Protein AF-A0A5S3YZV8-F1 (afdb_monomer)

Solvent-accessible surface area (backbone atoms only — not comparable to full-atom values): 9760 Å² total; per-residue (Å²): 116,70,66,60,54,52,55,51,50,53,51,52,53,54,52,51,51,51,50,52,49,54,39,53,75,68,69,49,55,68,72,57,50,28,67,77,67,72,45,52,72,69,59,46,52,57,48,51,55,51,49,50,55,49,52,53,52,50,47,56,60,49,49,76,71,40,77,89,65,68,62,87,83,7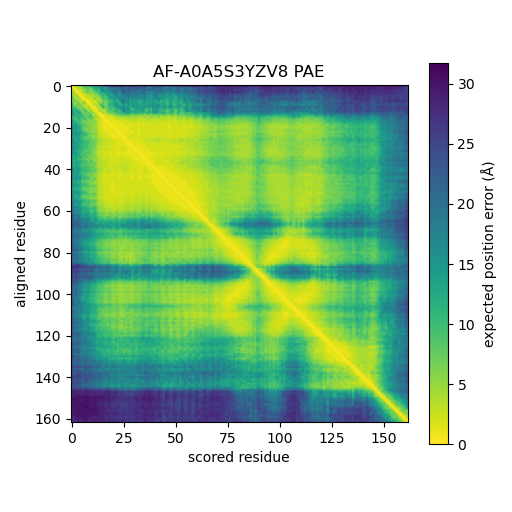4,53,77,43,75,51,75,48,80,42,79,38,81,46,72,51,101,88,46,81,42,82,41,77,44,42,38,41,37,34,24,33,63,89,82,65,47,73,77,44,76,46,54,83,70,60,80,86,51,51,33,69,57,52,56,51,50,35,58,76,73,43,35,86,83,45,59,66,90,74,23,91,62,63,45,63,81,55,50,61,60,70,25,75,77,86,81,78,130

Organism: NCBI:txid161398

Secondary structure (DSSP, 8-state):
-HHHHHHHHHHHHHHHHHHHHHHHHTT--HHHHHHHHT--HHHHHHHHHHHHHHHHHHHHHHHHHHTT---SSPPEEEEEEEEEEEEEETTEEEEEEEEEEEEEETTT--EEEEEES--TTS-HHHHHHHHHHHTGGGS-GGG-TTTTTTTTTTSSSSSS--

Mean predicted aligned error: 11.29 Å

Sequence (162 aa):
MQKTKRYFQQRLYGAQDKTVFSLLVNNTALNKIMVHTGLTPNALYKKIDFIHRQCVRFIAKSEENMSNKLPSPIAIAMDKQDYVVNWTDSHSKKNVQLTGVTSVEAASGYVLASSVNYDPTISKGEVIARAGEVGDLNTDGCLRTFAYVRLLTYVCTILYIQ

Structure (mmCIF, N/CA/C/O backbone):
data_AF-A0A5S3YZV8-F1
#
_entry.id   AF-A0A5S3YZV8-F1
#
loop_
_atom_site.group_PDB
_atom_site.id
_atom_site.type_symbol
_atom_site.label_atom_id
_atom_site.label_alt_id
_atom_site.label_comp_id
_atom_site.label_asym_id
_atom_site.label_entity_id
_atom_site.label_seq_id
_atom_site.pdbx_PDB_ins_code
_atom_site.Cartn_x
_atom_site.Cartn_y
_atom_site.Cartn_z
_atom_site.occupancy
_atom_site.B_iso_or_equiv
_atom_site.auth_seq_id
_atom_site.auth_comp_id
_atom_site.auth_asym_id
_atom_site.auth_atom_id
_atom_site.pdbx_PDB_model_num
ATOM 1 N N . MET A 1 1 ? -7.140 -11.210 39.391 1.00 52.22 1 MET A N 1
ATOM 2 C CA . MET A 1 1 ? -6.827 -9.823 38.956 1.00 52.22 1 MET A CA 1
ATOM 3 C C . MET A 1 1 ? -6.029 -9.719 37.646 1.00 52.22 1 MET A C 1
ATOM 5 O O . MET A 1 1 ? -6.320 -8.839 36.845 1.00 52.22 1 MET A O 1
ATOM 9 N N . GLN A 1 2 ? -5.047 -10.592 37.383 1.00 57.66 2 GLN A N 1
ATOM 10 C CA . GLN A 1 2 ? -4.143 -10.467 36.222 1.00 57.66 2 GLN A CA 1
ATOM 11 C C . GLN A 1 2 ? -4.793 -10.792 34.858 1.00 57.66 2 GLN A C 1
ATOM 13 O O . GLN A 1 2 ? -4.500 -10.128 33.865 1.00 57.66 2 GLN A O 1
ATOM 18 N N . LYS A 1 3 ? -5.743 -11.743 34.814 1.00 51.75 3 LYS A N 1
ATOM 19 C CA . LYS A 1 3 ? -6.540 -12.047 33.606 1.00 51.75 3 LYS A CA 1
ATOM 20 C C . LYS A 1 3 ? -7.388 -10.846 33.157 1.00 51.75 3 LYS A C 1
ATOM 22 O O . LYS A 1 3 ? -7.362 -10.493 31.985 1.00 51.75 3 LYS A O 1
ATOM 27 N N . THR A 1 4 ? -8.059 -10.159 34.083 1.00 53.66 4 THR A N 1
ATOM 28 C CA . THR A 1 4 ? -8.920 -8.994 33.797 1.00 53.66 4 THR A CA 1
ATOM 29 C C . THR A 1 4 ? -8.145 -7.819 33.192 1.00 53.66 4 THR A C 1
ATOM 31 O O . THR A 1 4 ? -8.614 -7.212 32.232 1.00 53.66 4 THR A O 1
ATOM 34 N N . LYS A 1 5 ? -6.921 -7.546 33.676 1.00 54.72 5 LYS A N 1
ATOM 35 C CA . LYS A 1 5 ? -6.030 -6.530 33.081 1.00 54.72 5 LYS A CA 1
ATOM 36 C C . LYS A 1 5 ? -5.639 -6.871 31.638 1.00 54.72 5 LYS A C 1
ATOM 38 O O . LYS A 1 5 ? -5.673 -5.985 30.791 1.00 54.72 5 LYS A O 1
ATOM 43 N N . ARG A 1 6 ? -5.329 -8.142 31.337 1.00 49.62 6 ARG A N 1
ATOM 44 C CA . ARG A 1 6 ? -5.009 -8.590 29.966 1.00 49.62 6 ARG A CA 1
ATOM 45 C C . ARG A 1 6 ? -6.182 -8.403 29.002 1.00 49.62 6 ARG A C 1
ATOM 47 O O . ARG A 1 6 ? -5.973 -7.865 27.921 1.00 49.62 6 ARG A O 1
ATOM 54 N N . TYR A 1 7 ? -7.398 -8.781 29.396 1.00 55.56 7 TYR A N 1
ATOM 55 C CA . TYR A 1 7 ? -8.592 -8.595 28.557 1.00 55.56 7 TYR A CA 1
ATOM 56 C C . TYR A 1 7 ? -8.910 -7.119 28.305 1.00 55.56 7 TYR A C 1
ATOM 58 O O . TYR A 1 7 ? -9.257 -6.738 27.188 1.00 55.56 7 TYR A O 1
ATOM 66 N N . PHE A 1 8 ? -8.767 -6.276 29.330 1.00 50.53 8 PHE A N 1
ATOM 67 C CA . PHE A 1 8 ? -8.973 -4.837 29.196 1.00 50.53 8 PHE A CA 1
ATOM 68 C C . PHE A 1 8 ? -7.941 -4.204 28.254 1.00 50.53 8 PHE A C 1
ATOM 70 O O . PHE A 1 8 ? -8.313 -3.474 27.339 1.00 50.53 8 PHE A O 1
ATOM 77 N N . GLN A 1 9 ? -6.659 -4.554 28.407 1.00 48.16 9 GLN A N 1
ATOM 78 C CA . GLN A 1 9 ? -5.611 -4.102 27.493 1.00 48.16 9 GLN A CA 1
ATOM 79 C C . GLN A 1 9 ? -5.871 -4.584 26.061 1.00 48.16 9 GLN A C 1
ATOM 81 O O . GLN A 1 9 ? -5.875 -3.762 25.152 1.00 48.16 9 GLN A O 1
ATOM 86 N N . GLN A 1 10 ? -6.187 -5.865 25.846 1.00 61.25 10 GLN A N 1
ATOM 87 C CA . GLN A 1 10 ? -6.530 -6.391 24.516 1.00 61.25 10 GLN A CA 1
ATOM 88 C C . GLN A 1 10 ? -7.705 -5.643 23.863 1.00 61.25 10 GLN A C 1
ATOM 90 O O . GLN A 1 10 ? -7.642 -5.331 22.675 1.00 61.25 10 GLN A O 1
ATOM 95 N N . ARG A 1 11 ? -8.748 -5.290 24.630 1.00 58.09 11 ARG A N 1
ATOM 96 C CA . ARG A 1 11 ? -9.878 -4.485 24.129 1.00 58.09 11 ARG A CA 1
ATOM 97 C C . ARG A 1 11 ? -9.468 -3.065 23.736 1.00 58.09 11 ARG A C 1
ATOM 99 O O . ARG A 1 11 ? -9.940 -2.579 22.712 1.00 58.09 11 ARG A O 1
ATOM 106 N N . LEU A 1 12 ? -8.604 -2.412 24.515 1.00 59.59 12 LEU A N 1
ATOM 107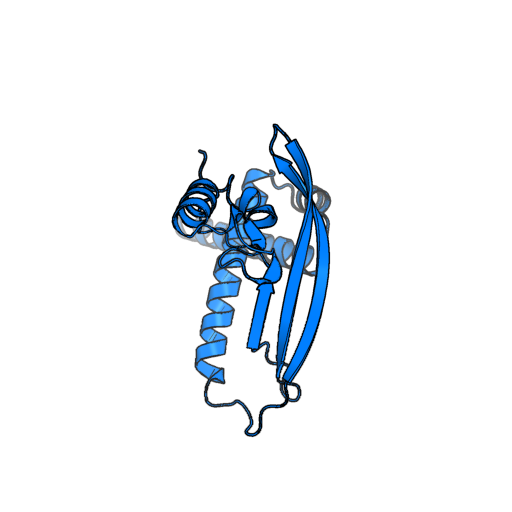 C CA . LEU A 1 12 ? -8.109 -1.066 24.206 1.00 59.59 12 LEU A CA 1
ATOM 108 C C . LEU A 1 12 ? -7.202 -1.048 22.970 1.00 59.59 12 LEU A C 1
ATOM 110 O O . LEU A 1 12 ? -7.374 -0.183 22.112 1.00 59.59 12 LEU A O 1
ATOM 114 N N . TYR A 1 13 ? -6.294 -2.023 22.841 1.00 61.88 13 TYR A N 1
ATOM 115 C CA . TYR A 1 13 ? -5.462 -2.169 21.642 1.00 61.88 13 TYR A CA 1
ATOM 116 C C . TYR A 1 13 ? -6.336 -2.373 20.401 1.00 61.88 13 TYR A C 1
ATOM 118 O O . TYR A 1 13 ? -6.184 -1.630 19.435 1.00 61.88 13 TYR A O 1
ATOM 126 N N . GLY A 1 14 ? -7.342 -3.253 20.479 1.00 73.62 14 GLY A N 1
ATOM 127 C CA . GLY A 1 14 ? -8.282 -3.476 19.379 1.00 73.62 14 GLY A CA 1
ATOM 128 C C . GLY A 1 14 ? -9.133 -2.251 19.019 1.00 73.62 14 GLY A C 1
ATOM 129 O O . GLY A 1 14 ? -9.414 -2.032 17.843 1.00 73.62 14 GLY A O 1
ATOM 130 N N . ALA A 1 15 ? -9.535 -1.427 19.993 1.00 78.88 15 ALA A N 1
ATOM 131 C CA . ALA A 1 15 ? -10.269 -0.188 19.723 1.00 78.88 15 ALA A CA 1
ATOM 132 C C . ALA A 1 15 ? -9.387 0.853 19.015 1.00 78.88 15 ALA A C 1
ATOM 134 O O . ALA A 1 15 ? -9.804 1.441 18.021 1.00 78.88 15 ALA A O 1
ATOM 135 N N . GLN A 1 16 ? -8.148 1.035 19.477 1.00 83.81 16 GLN A N 1
ATOM 136 C CA . GLN A 1 16 ? -7.212 1.973 18.861 1.00 83.81 16 GLN A CA 1
ATOM 137 C C . GLN A 1 16 ? -6.782 1.520 17.457 1.00 83.81 16 GLN A C 1
ATOM 139 O O . GLN A 1 16 ? -6.640 2.359 16.571 1.00 83.81 16 GLN A O 1
ATOM 144 N N . ASP A 1 17 ? -6.600 0.214 17.234 1.00 87.12 17 ASP A N 1
ATOM 145 C CA . ASP A 1 17 ? -6.275 -0.344 15.913 1.00 87.12 17 ASP A CA 1
ATOM 146 C C . ASP A 1 17 ? -7.391 -0.067 14.899 1.00 87.12 17 ASP A C 1
ATOM 148 O O . ASP A 1 17 ? -7.112 0.350 13.777 1.00 87.12 17 ASP A O 1
ATOM 152 N N . LYS A 1 18 ? -8.659 -0.210 15.311 1.00 90.00 18 LYS A N 1
ATOM 153 C CA . LYS A 1 18 ? -9.822 0.141 14.478 1.00 90.00 18 LYS A CA 1
ATOM 154 C C . LYS A 1 18 ? -9.850 1.626 14.126 1.00 90.00 18 LYS A C 1
ATOM 156 O O . LYS A 1 18 ? -10.114 1.965 12.976 1.00 90.00 18 LYS A O 1
ATOM 161 N N . THR A 1 19 ? -9.555 2.503 15.087 1.00 92.69 19 THR A N 1
ATOM 162 C CA . THR A 1 19 ? -9.480 3.949 14.837 1.00 92.69 19 THR A CA 1
ATOM 163 C C . THR A 1 19 ? -8.373 4.280 13.843 1.00 92.69 19 THR A C 1
ATOM 165 O O . THR A 1 19 ? -8.620 4.997 12.878 1.00 92.69 19 THR A O 1
ATOM 168 N N . VAL A 1 20 ? -7.168 3.731 14.034 1.00 93.25 20 VAL A N 1
ATOM 169 C CA . VAL A 1 20 ? -6.048 3.931 13.100 1.00 93.25 20 VAL A CA 1
ATOM 170 C C . VAL A 1 20 ? -6.421 3.430 11.706 1.00 93.25 20 VAL A C 1
ATOM 172 O O . VAL A 1 20 ? -6.242 4.163 10.740 1.00 93.25 20 VAL A O 1
ATOM 175 N N . PHE A 1 21 ? -7.002 2.233 11.598 1.00 93.75 21 PHE A N 1
ATOM 176 C CA . PHE A 1 21 ? -7.452 1.680 10.321 1.00 93.75 21 PHE A CA 1
ATOM 177 C C . PHE A 1 21 ? -8.481 2.580 9.627 1.00 93.75 21 PHE A C 1
ATOM 179 O O . PHE A 1 21 ? -8.308 2.920 8.461 1.00 93.75 21 PHE A O 1
ATOM 186 N N . SER A 1 22 ? -9.512 3.031 10.346 1.00 94.69 22 SER A N 1
ATOM 187 C CA . SER A 1 22 ? -10.528 3.928 9.786 1.00 94.69 22 SER A CA 1
ATOM 188 C C . SER A 1 22 ? -9.930 5.248 9.293 1.00 94.69 22 SER A C 1
ATOM 190 O O . SER A 1 22 ? -10.290 5.716 8.215 1.00 94.69 22 SER A O 1
ATOM 192 N N . LEU A 1 23 ? -8.990 5.835 10.038 1.00 95.31 23 LEU A N 1
ATOM 193 C CA . LEU A 1 23 ? -8.320 7.071 9.630 1.00 95.31 23 LEU A CA 1
ATOM 194 C C . LEU A 1 23 ? -7.447 6.875 8.381 1.00 95.31 23 LEU A C 1
ATOM 196 O O . LEU A 1 23 ? -7.424 7.755 7.519 1.00 95.31 23 LEU A O 1
ATOM 200 N N . LEU A 1 24 ? -6.768 5.728 8.266 1.00 94.00 24 LEU A N 1
ATOM 201 C CA . LEU A 1 24 ? -5.979 5.370 7.082 1.00 94.00 24 LEU A CA 1
ATOM 202 C C . LEU A 1 24 ? -6.867 5.222 5.842 1.00 94.00 24 LEU A C 1
ATOM 204 O O . LEU A 1 24 ? -6.563 5.812 4.810 1.00 94.00 24 LEU A O 1
ATOM 208 N N . VAL A 1 25 ? -7.984 4.496 5.954 1.00 92.31 25 VAL A N 1
ATOM 209 C CA . VAL A 1 25 ? -8.944 4.307 4.849 1.00 92.31 25 VAL A CA 1
ATOM 210 C C . VAL A 1 25 ? -9.549 5.641 4.399 1.00 92.31 25 VAL A C 1
ATOM 212 O O . VAL A 1 25 ? -9.749 5.859 3.209 1.00 92.31 25 VAL A O 1
ATOM 215 N N . ASN A 1 26 ? -9.750 6.577 5.329 1.00 94.56 26 ASN A N 1
ATOM 216 C CA . ASN A 1 26 ? -10.218 7.935 5.039 1.00 94.56 26 ASN A CA 1
ATOM 217 C C . ASN A 1 26 ? -9.121 8.877 4.503 1.00 94.56 26 ASN A C 1
ATOM 219 O O . ASN A 1 26 ? -9.306 10.094 4.511 1.00 94.56 26 ASN A O 1
ATOM 223 N N . ASN A 1 27 ? -7.968 8.351 4.076 1.00 91.44 27 ASN A N 1
ATOM 224 C CA . ASN A 1 27 ? -6.850 9.126 3.532 1.00 91.44 27 ASN A CA 1
ATOM 225 C C . ASN A 1 27 ? -6.363 10.249 4.477 1.00 91.44 27 ASN A C 1
ATOM 227 O O . ASN A 1 27 ? -5.989 11.349 4.062 1.00 91.44 27 ASN A O 1
ATOM 231 N N . THR A 1 28 ? -6.395 9.999 5.790 1.00 94.12 28 THR A N 1
ATOM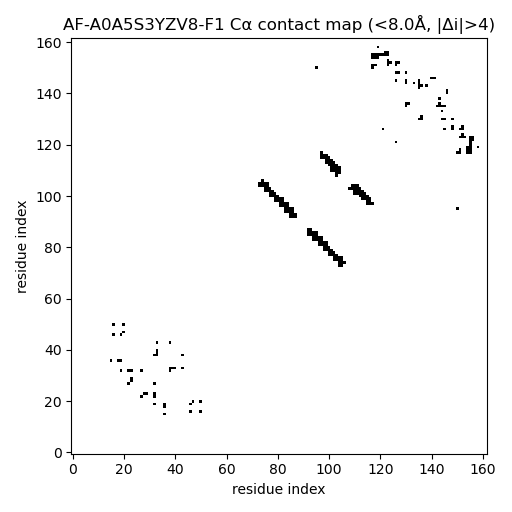 232 C CA . THR A 1 28 ? -5.922 10.973 6.779 1.00 94.12 28 THR A CA 1
ATOM 233 C C . THR A 1 28 ? -4.395 10.993 6.798 1.00 94.12 28 THR A C 1
ATOM 235 O O . THR A 1 28 ? -3.756 9.960 6.985 1.00 94.12 28 THR A O 1
ATOM 238 N N . ALA A 1 29 ? -3.787 12.178 6.675 1.00 93.06 29 ALA A N 1
ATOM 239 C CA . ALA A 1 29 ? -2.333 12.330 6.776 1.00 93.06 29 ALA A CA 1
ATOM 240 C C . ALA A 1 29 ? -1.787 11.738 8.092 1.00 93.06 29 ALA A C 1
ATOM 242 O O . ALA A 1 29 ? -2.339 12.007 9.161 1.00 93.06 29 ALA A O 1
ATOM 243 N N . LEU A 1 30 ? -0.664 11.008 8.042 1.00 93.19 30 LEU A N 1
ATOM 244 C CA . LEU A 1 30 ? -0.090 10.313 9.210 1.00 93.19 30 LEU A CA 1
ATOM 245 C C . LEU A 1 30 ? 0.128 11.240 10.416 1.00 93.19 30 LEU A C 1
ATOM 247 O O . LEU A 1 30 ? -0.162 10.862 11.547 1.00 93.19 30 LEU A O 1
ATOM 251 N N . ASN A 1 31 ? 0.540 12.488 10.175 1.00 93.69 31 ASN A N 1
ATOM 252 C CA . ASN A 1 31 ? 0.678 13.502 11.224 1.00 93.69 31 ASN A CA 1
ATOM 253 C C . ASN A 1 31 ? -0.647 13.783 11.948 1.00 93.69 31 ASN A C 1
ATOM 255 O O . ASN A 1 31 ? -0.672 13.875 13.172 1.00 93.69 31 ASN A O 1
ATOM 259 N N . LYS A 1 32 ? -1.764 13.855 11.214 1.00 95.12 32 LYS A N 1
ATOM 260 C CA . LYS A 1 32 ? -3.098 14.018 11.807 1.00 95.12 32 LYS A CA 1
ATOM 261 C C . LY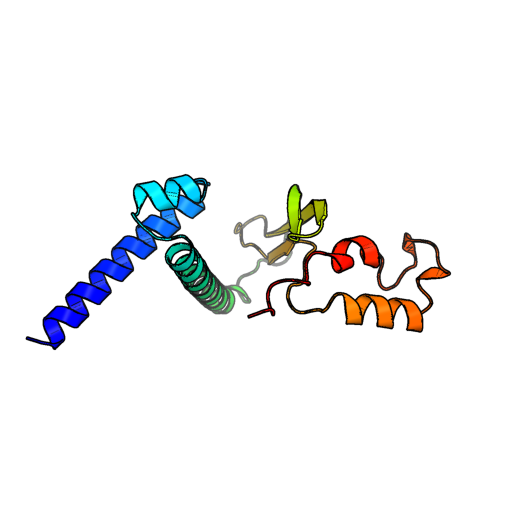S A 1 32 ? -3.531 12.765 12.565 1.00 95.12 32 LYS A C 1
ATOM 263 O O . LYS A 1 32 ? -4.139 12.891 13.623 1.00 95.12 32 LYS A O 1
ATOM 268 N N . ILE A 1 33 ? -3.177 11.573 12.078 1.00 94.00 33 ILE A N 1
ATOM 269 C CA . ILE A 1 33 ? -3.434 10.317 12.799 1.00 94.00 33 ILE A CA 1
ATOM 270 C C . ILE A 1 33 ? -2.690 10.312 14.136 1.00 94.00 33 ILE A C 1
ATOM 272 O O . ILE A 1 33 ? -3.293 9.990 15.158 1.00 94.00 33 ILE A O 1
ATOM 276 N N . MET A 1 34 ? -1.416 10.715 14.161 1.00 94.38 34 MET A N 1
ATOM 277 C CA . MET A 1 34 ? -0.642 10.821 15.404 1.00 94.38 34 MET A CA 1
ATOM 278 C C . MET A 1 34 ? -1.288 11.793 16.393 1.00 94.38 34 MET A C 1
ATOM 280 O O . MET A 1 34 ? -1.462 11.437 17.555 1.00 94.38 34 MET A O 1
ATOM 284 N N . VAL A 1 35 ? -1.728 12.969 15.929 1.00 94.69 35 VAL A N 1
ATOM 285 C CA . VAL A 1 35 ? -2.436 13.949 16.772 1.00 94.69 35 VAL A CA 1
ATOM 286 C C . VAL A 1 35 ? -3.745 13.376 17.321 1.00 94.69 35 VAL A C 1
ATOM 288 O O . VAL A 1 35 ? -4.003 13.478 18.515 1.00 94.69 35 VAL A O 1
ATOM 291 N N . HIS A 1 36 ? -4.553 12.728 16.480 1.00 92.06 36 HIS A N 1
ATOM 292 C CA . HIS A 1 36 ? -5.845 12.168 16.887 1.00 92.06 36 HIS A CA 1
ATOM 293 C C . HIS A 1 36 ? -5.705 10.979 17.852 1.00 92.06 36 HIS A C 1
ATOM 295 O O . HIS A 1 36 ? -6.569 10.738 18.691 1.00 92.06 36 HIS A O 1
ATOM 301 N N . THR A 1 37 ? -4.645 10.185 17.712 1.00 90.38 37 THR A N 1
ATOM 302 C CA . THR A 1 37 ? -4.476 8.926 18.460 1.00 90.38 37 THR A CA 1
ATOM 303 C C . THR A 1 37 ? -3.494 9.023 19.625 1.00 90.38 37 THR A C 1
ATOM 305 O O . THR A 1 37 ? -3.427 8.086 20.422 1.00 90.38 37 THR A O 1
ATOM 308 N N . GLY A 1 38 ? -2.726 10.114 19.720 1.00 92.38 38 GLY A N 1
ATOM 309 C CA . GLY A 1 38 ? -1.649 10.295 20.697 1.00 92.38 38 GLY A CA 1
ATOM 310 C C . GLY A 1 38 ? -0.467 9.337 20.506 1.00 92.38 38 GLY A C 1
ATOM 311 O O . GLY A 1 38 ? 0.316 9.132 21.432 1.00 92.38 38 GLY A O 1
ATOM 312 N N . LEU A 1 39 ? -0.351 8.694 19.339 1.00 91.69 39 LEU A N 1
ATOM 313 C CA . LEU A 1 39 ? 0.697 7.714 19.062 1.00 91.69 39 LEU A CA 1
ATOM 314 C C . LEU A 1 39 ? 2.015 8.389 18.683 1.00 91.69 39 LEU A C 1
ATOM 316 O O . LEU A 1 39 ? 2.045 9.348 17.914 1.00 91.69 39 LEU A O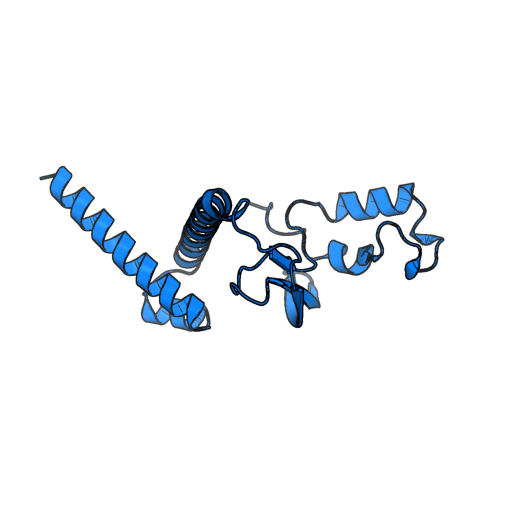 1
ATOM 320 N N . THR A 1 40 ? 3.122 7.815 19.157 1.00 93.19 40 THR A N 1
ATOM 321 C CA . THR A 1 40 ? 4.452 8.154 18.641 1.00 93.19 40 THR A CA 1
ATOM 322 C C . THR A 1 40 ? 4.619 7.615 17.212 1.00 93.19 40 THR A C 1
ATOM 324 O O . THR A 1 40 ? 3.982 6.612 16.868 1.00 93.19 40 THR A O 1
ATOM 327 N N . PRO A 1 41 ? 5.508 8.199 16.383 1.00 91.44 41 PRO A N 1
ATOM 328 C CA . PRO A 1 41 ? 5.730 7.731 15.013 1.00 91.44 41 PRO A CA 1
ATOM 329 C C . PRO A 1 41 ? 6.037 6.228 14.925 1.00 91.44 41 PRO A C 1
ATOM 331 O O . PRO A 1 41 ? 5.409 5.507 14.158 1.00 91.44 41 PRO A O 1
ATOM 334 N N . ASN A 1 42 ? 6.941 5.724 15.774 1.00 92.06 42 ASN A N 1
ATOM 335 C CA . ASN A 1 42 ? 7.310 4.302 15.807 1.00 92.06 42 ASN A CA 1
ATOM 336 C C . ASN A 1 42 ? 6.104 3.406 16.151 1.00 92.06 42 ASN A C 1
ATOM 338 O O . ASN A 1 42 ? 5.879 2.379 15.512 1.00 92.06 42 ASN A O 1
ATOM 342 N N . ALA A 1 43 ? 5.282 3.815 17.124 1.00 90.69 43 ALA A N 1
ATOM 343 C CA . ALA A 1 43 ? 4.084 3.067 17.492 1.00 90.69 43 ALA A CA 1
ATOM 344 C C . ALA A 1 43 ? 3.033 3.057 16.368 1.00 90.69 43 ALA A C 1
ATOM 346 O O . ALA A 1 43 ? 2.383 2.032 16.158 1.00 90.69 43 ALA A O 1
ATOM 347 N N . LEU A 1 44 ? 2.890 4.166 15.633 1.00 92.56 44 LEU A N 1
ATOM 348 C CA . LEU A 1 44 ? 2.007 4.243 14.473 1.00 92.56 44 LEU A CA 1
ATOM 349 C C . LEU A 1 44 ? 2.469 3.298 13.356 1.00 92.56 44 LEU A C 1
ATOM 351 O O . LEU A 1 44 ? 1.662 2.496 12.893 1.00 92.56 44 LEU A O 1
ATOM 355 N N . TYR A 1 45 ? 3.752 3.318 12.979 1.00 91.19 45 TYR A N 1
ATOM 356 C CA . TYR A 1 45 ? 4.282 2.414 11.948 1.00 91.19 45 TYR A CA 1
ATOM 357 C C . TYR A 1 45 ? 4.108 0.937 12.323 1.00 91.19 4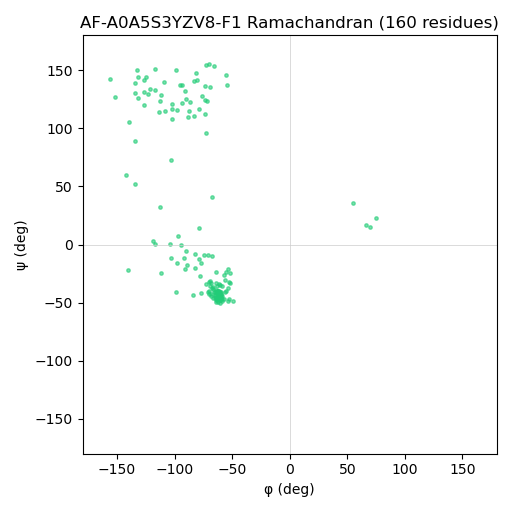5 TYR A C 1
ATOM 359 O O . TYR A 1 45 ? 3.592 0.160 11.526 1.00 91.19 45 TYR A O 1
ATOM 367 N N . LYS A 1 46 ? 4.389 0.557 13.577 1.00 90.25 46 LYS A N 1
ATOM 368 C CA . LYS A 1 46 ? 4.140 -0.816 14.058 1.00 90.25 46 LYS A CA 1
ATOM 369 C C . LYS A 1 46 ? 2.671 -1.235 13.953 1.00 90.25 46 LYS A C 1
ATOM 371 O O . LYS A 1 46 ? 2.383 -2.406 13.695 1.00 90.25 46 LYS A O 1
ATOM 376 N N . LYS A 1 47 ? 1.736 -0.303 14.170 1.00 90.94 47 LYS A N 1
ATOM 377 C CA . LYS A 1 47 ? 0.301 -0.560 13.977 1.00 90.94 47 LYS A CA 1
ATOM 378 C C . LYS A 1 47 ? -0.059 -0.685 12.503 1.00 90.94 47 LYS A C 1
ATOM 380 O O . LYS A 1 47 ? -0.822 -1.586 12.174 1.00 90.94 47 LYS A O 1
ATOM 385 N N . ILE A 1 48 ? 0.503 0.153 11.631 1.00 92.25 48 ILE A N 1
ATOM 386 C CA . ILE A 1 48 ? 0.327 0.033 10.177 1.00 92.25 48 ILE A CA 1
ATOM 387 C C . ILE A 1 48 ? 0.783 -1.355 9.713 1.00 92.25 48 ILE A C 1
ATOM 389 O O . ILE A 1 48 ? 0.013 -2.047 9.054 1.00 92.25 48 ILE A O 1
ATOM 393 N N . ASP A 1 49 ? 1.952 -1.825 10.155 1.00 90.12 49 ASP A N 1
ATOM 394 C CA . ASP A 1 49 ? 2.439 -3.170 9.823 1.00 90.12 49 ASP A CA 1
ATOM 395 C C . ASP A 1 49 ? 1.508 -4.274 10.337 1.00 90.12 49 ASP A C 1
ATOM 397 O O . ASP A 1 49 ? 1.267 -5.278 9.662 1.00 90.12 49 ASP A O 1
ATOM 401 N N . PHE A 1 50 ? 0.984 -4.122 11.557 1.00 89.19 50 PHE A N 1
ATOM 402 C CA . PHE A 1 50 ? 0.029 -5.073 12.120 1.00 89.19 50 PHE A CA 1
ATOM 403 C C . PHE A 1 50 ? -1.267 -5.133 11.308 1.00 89.19 50 PHE A C 1
ATOM 405 O O . PHE A 1 50 ? -1.716 -6.234 10.981 1.00 89.19 50 PHE A O 1
ATOM 412 N N . ILE A 1 51 ? -1.827 -3.972 10.965 1.00 90.88 51 ILE A N 1
ATOM 413 C CA . ILE A 1 51 ? -3.026 -3.822 10.136 1.00 90.88 51 ILE A CA 1
ATOM 414 C C . ILE A 1 51 ? -2.787 -4.434 8.758 1.00 90.88 51 ILE A C 1
ATOM 416 O O . ILE A 1 51 ? -3.587 -5.256 8.326 1.00 90.88 51 ILE A O 1
ATOM 420 N N . HIS A 1 52 ? -1.659 -4.124 8.115 1.00 88.75 52 HIS A N 1
ATOM 421 C CA . HIS A 1 52 ? -1.274 -4.699 6.829 1.00 88.75 52 HIS A CA 1
ATOM 422 C C . HIS A 1 52 ? -1.284 -6.233 6.878 1.00 88.75 52 HIS A C 1
ATOM 424 O O . HIS A 1 52 ? -1.947 -6.877 6.066 1.00 88.75 52 HIS A O 1
ATOM 430 N N . ARG A 1 53 ? -0.661 -6.840 7.901 1.00 89.00 53 ARG A N 1
ATOM 431 C CA . ARG A 1 53 ? -0.710 -8.300 8.095 1.00 89.00 53 ARG A CA 1
ATOM 432 C C . ARG A 1 53 ? -2.133 -8.831 8.289 1.00 89.00 53 ARG A C 1
ATOM 434 O O . ARG A 1 53 ? -2.413 -9.947 7.857 1.00 89.00 53 ARG A O 1
ATOM 441 N N . GLN A 1 54 ? -3.023 -8.081 8.944 1.00 90.00 54 GLN A N 1
ATOM 442 C CA . GLN A 1 54 ? -4.427 -8.489 9.076 1.00 90.00 54 GLN A CA 1
ATOM 443 C C . GLN A 1 54 ? -5.171 -8.402 7.739 1.00 90.00 54 GLN A C 1
ATOM 445 O O . GLN A 1 54 ? -5.923 -9.319 7.423 1.00 90.00 54 GLN A O 1
ATOM 450 N N . CYS A 1 55 ? -4.933 -7.362 6.935 1.00 88.38 55 CYS A N 1
ATOM 451 C CA . CYS A 1 55 ? -5.509 -7.225 5.596 1.00 88.38 55 CYS A CA 1
ATOM 452 C C . CYS A 1 55 ? -5.074 -8.374 4.680 1.00 88.38 55 CYS A C 1
ATOM 454 O O . CYS A 1 55 ? -5.926 -8.997 4.056 1.00 88.38 55 CYS A O 1
ATOM 456 N N . VAL A 1 56 ? -3.783 -8.724 4.671 1.00 87.44 56 VAL A N 1
ATOM 457 C CA . VAL A 1 56 ? -3.269 -9.867 3.894 1.00 87.44 56 VAL A CA 1
ATOM 458 C C . VAL A 1 56 ? -3.952 -11.172 4.312 1.00 87.44 56 VAL A C 1
ATOM 460 O O . VAL A 1 56 ? -4.391 -11.941 3.465 1.00 87.44 56 VAL A O 1
ATOM 463 N N . ARG A 1 57 ? -4.118 -11.413 5.620 1.00 88.12 57 ARG A N 1
ATOM 464 C CA . ARG A 1 57 ? -4.835 -12.599 6.126 1.00 88.12 57 ARG A CA 1
ATOM 465 C C . ARG A 1 57 ? -6.311 -12.612 5.733 1.00 88.12 57 ARG A C 1
ATOM 467 O O . ARG A 1 57 ? -6.849 -13.673 5.433 1.00 88.12 57 ARG A O 1
ATOM 474 N N . PHE A 1 58 ? -6.965 -11.453 5.766 1.00 86.44 58 PHE A N 1
ATOM 475 C CA . PHE A 1 58 ? -8.358 -11.311 5.354 1.00 86.44 58 PHE A CA 1
ATOM 476 C C . PHE A 1 58 ? -8.530 -11.623 3.863 1.00 86.44 58 PHE A C 1
ATOM 478 O O . PHE A 1 58 ? -9.419 -12.395 3.510 1.00 86.44 58 PHE A O 1
ATOM 485 N N . ILE A 1 59 ? -7.647 -11.088 3.014 1.00 84.12 59 ILE A N 1
ATOM 486 C CA . ILE A 1 59 ? -7.644 -11.350 1.570 1.00 84.12 59 ILE A CA 1
ATOM 487 C C . ILE A 1 59 ? -7.395 -12.832 1.297 1.00 84.12 59 ILE A C 1
ATOM 489 O O . ILE A 1 59 ? -8.218 -13.444 0.630 1.00 84.12 59 ILE A O 1
ATOM 493 N N . ALA A 1 60 ? -6.366 -13.437 1.899 1.00 85.06 60 ALA A N 1
ATOM 494 C CA . ALA A 1 60 ? -6.085 -14.865 1.728 1.00 85.06 60 ALA A CA 1
ATOM 495 C C . ALA A 1 60 ? -7.302 -15.738 2.089 1.00 85.06 60 ALA A C 1
ATOM 497 O O . ALA A 1 60 ? -7.641 -16.687 1.384 1.00 85.06 60 ALA A O 1
ATOM 498 N N . LYS A 1 61 ? -8.030 -15.376 3.157 1.00 83.75 61 LYS A N 1
ATOM 499 C CA . LYS A 1 61 ? -9.257 -16.088 3.533 1.00 83.75 61 LYS A CA 1
ATOM 500 C C . LYS A 1 61 ? -10.412 -15.862 2.551 1.00 83.75 61 LYS A C 1
ATOM 502 O O . LYS A 1 61 ? -11.262 -16.737 2.386 1.00 83.75 61 LYS A O 1
ATOM 507 N N . SER A 1 62 ? -10.477 -14.688 1.933 1.00 76.31 62 SER A N 1
ATOM 508 C CA . SER A 1 62 ? -11.451 -14.381 0.885 1.00 76.31 62 SER A CA 1
ATOM 509 C C . SER A 1 62 ? -11.141 -15.148 -0.405 1.00 76.31 62 SER A C 1
ATOM 511 O O . SER A 1 62 ? -12.051 -15.717 -1.003 1.00 76.31 62 SER A O 1
ATOM 513 N N . GLU A 1 63 ? -9.868 -15.219 -0.794 1.00 81.50 63 GLU A N 1
ATOM 514 C CA . GLU A 1 63 ? -9.370 -15.925 -1.981 1.00 81.50 63 GLU A CA 1
ATOM 515 C C . GLU A 1 63 ? -9.700 -17.420 -1.950 1.00 81.50 63 GLU A C 1
ATOM 517 O O . GLU A 1 63 ? -10.202 -17.953 -2.942 1.00 81.50 63 GLU A O 1
ATOM 522 N N . GLU A 1 64 ? -9.533 -18.075 -0.792 1.00 79.75 64 GLU A N 1
ATOM 523 C CA . GLU A 1 64 ? -9.940 -19.476 -0.574 1.00 79.75 64 GLU A CA 1
ATOM 524 C C . GLU A 1 64 ? -11.404 -19.737 -0.966 1.00 79.75 64 GLU A C 1
ATOM 526 O O . GLU A 1 64 ? -11.750 -20.823 -1.427 1.00 79.75 64 GLU A O 1
ATOM 531 N N . ASN A 1 65 ? -12.277 -18.744 -0.785 1.00 75.62 65 ASN A N 1
ATOM 532 C CA . ASN A 1 65 ? -13.704 -18.871 -1.055 1.00 75.62 65 ASN A CA 1
ATOM 533 C C . ASN A 1 65 ? -14.102 -18.445 -2.476 1.00 75.62 65 ASN A C 1
ATOM 535 O O . ASN A 1 65 ? -15.259 -18.675 -2.847 1.00 75.62 65 ASN A O 1
ATOM 539 N N . MET A 1 66 ? -13.205 -17.798 -3.231 1.00 71.81 66 MET A N 1
ATOM 540 C CA . MET A 1 66 ? -13.529 -17.098 -4.482 1.00 71.81 66 MET A CA 1
ATOM 541 C C . MET A 1 66 ? -12.948 -17.761 -5.736 1.00 71.81 66 MET A C 1
ATOM 543 O O . MET A 1 66 ? -13.534 -17.622 -6.807 1.00 71.81 66 MET A O 1
ATOM 547 N N . SER A 1 67 ? -11.858 -18.529 -5.621 1.00 64.75 67 SER A N 1
ATOM 5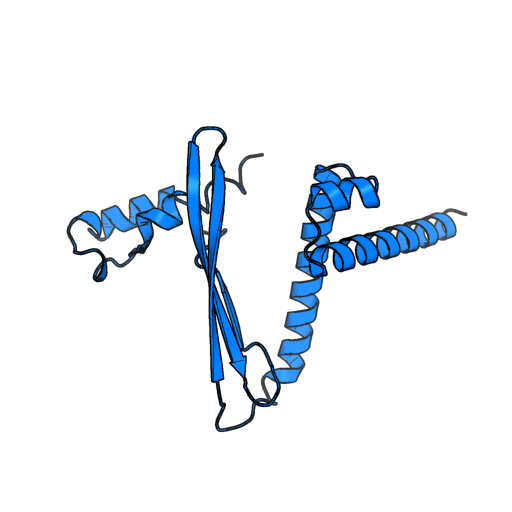48 C CA . SER A 1 67 ? -11.193 -19.184 -6.764 1.00 64.75 67 SER A CA 1
ATOM 549 C C . SER A 1 67 ? -12.133 -20.033 -7.635 1.00 64.75 67 SER A C 1
ATOM 551 O O . SER A 1 67 ? -11.983 -20.066 -8.851 1.00 64.75 67 SER A O 1
ATOM 553 N N . ASN A 1 68 ? -13.162 -20.641 -7.035 1.00 69.69 68 ASN A N 1
ATOM 554 C CA . ASN A 1 68 ? -14.152 -21.473 -7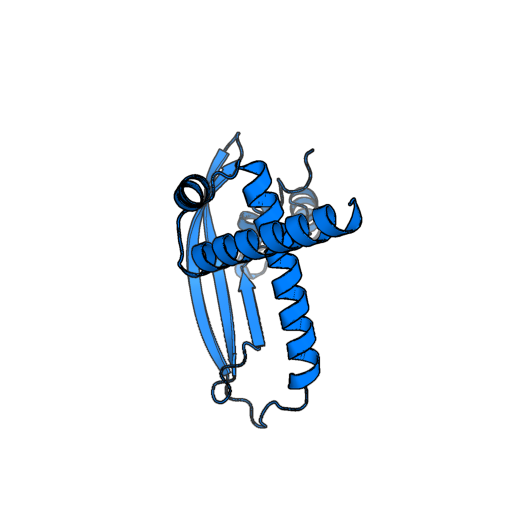.730 1.00 69.69 68 ASN A CA 1
ATOM 555 C C . ASN A 1 68 ? -15.454 -20.735 -8.107 1.00 69.69 68 ASN A C 1
ATOM 557 O O . ASN A 1 68 ? -16.419 -21.378 -8.513 1.00 69.69 68 ASN A O 1
ATOM 561 N N . LYS A 1 69 ? -15.530 -19.410 -7.917 1.00 77.56 69 LYS A N 1
ATOM 562 C CA . LYS A 1 69 ? -16.764 -18.614 -8.087 1.00 77.56 69 LYS A CA 1
ATOM 563 C C . LYS A 1 69 ? -16.673 -17.542 -9.170 1.00 77.56 69 LYS A C 1
ATOM 565 O O . LYS A 1 69 ? -17.623 -16.781 -9.337 1.00 77.56 69 LYS A O 1
ATOM 570 N N . LEU A 1 70 ? -15.550 -17.458 -9.882 1.00 80.38 70 LEU A N 1
ATOM 571 C CA . LEU A 1 70 ? -15.415 -16.509 -10.980 1.00 80.38 70 LEU A CA 1
ATOM 572 C C . LEU A 1 70 ? -16.316 -16.931 -12.154 1.00 80.38 70 LEU A C 1
ATOM 574 O O . LEU A 1 70 ? -16.360 -18.119 -12.492 1.00 80.38 70 LEU A O 1
ATOM 578 N N . PRO A 1 71 ? -17.051 -15.988 -12.767 1.00 80.56 71 PRO A N 1
ATOM 579 C CA . PRO A 1 71 ? -17.887 -16.280 -13.925 1.00 80.56 71 PRO A CA 1
ATOM 580 C C . PRO A 1 71 ? -17.023 -16.688 -15.123 1.00 80.56 71 PRO A C 1
ATOM 582 O O . PRO A 1 71 ? -15.873 -16.282 -15.234 1.00 80.56 71 PRO A O 1
ATOM 585 N N . SER A 1 72 ? -17.574 -17.474 -16.047 1.00 84.12 72 SER A N 1
ATOM 586 C CA . SER A 1 72 ? -16.915 -17.778 -17.320 1.00 84.12 72 SER A CA 1
ATOM 587 C C . SER A 1 72 ? -17.865 -17.440 -18.471 1.00 84.12 72 SER A C 1
ATOM 589 O O . SER A 1 72 ? -18.959 -18.010 -18.512 1.00 84.12 72 SER A O 1
ATOM 591 N N . PRO A 1 73 ? -17.499 -16.520 -19.386 1.00 86.69 73 PRO A N 1
ATOM 592 C CA . PRO A 1 73 ? -16.230 -15.781 -19.455 1.00 86.69 73 PRO A CA 1
ATOM 593 C C . PRO A 1 73 ? -16.084 -14.698 -18.366 1.00 86.69 73 PRO A C 1
ATOM 595 O O . PRO A 1 73 ? -17.073 -14.151 -17.882 1.00 86.69 73 PRO A O 1
ATOM 598 N N . ILE A 1 74 ? -14.837 -14.366 -18.012 1.00 87.44 74 ILE A N 1
ATOM 599 C CA . ILE A 1 74 ? -14.504 -13.285 -17.069 1.00 87.44 74 ILE A CA 1
ATOM 600 C C . ILE A 1 74 ? -14.413 -11.966 -17.844 1.00 87.44 74 ILE A C 1
ATOM 602 O O . ILE A 1 74 ? -13.596 -11.840 -18.757 1.00 87.44 74 ILE A O 1
ATOM 606 N N . ALA A 1 75 ? -15.204 -10.967 -17.455 1.00 92.44 75 ALA A N 1
ATOM 607 C CA . ALA A 1 75 ? -15.025 -9.593 -17.915 1.00 92.44 75 ALA A CA 1
ATOM 608 C C . ALA A 1 75 ? -14.083 -8.855 -16.955 1.00 92.44 75 ALA A C 1
ATOM 610 O O . ALA A 1 75 ? -14.338 -8.818 -15.753 1.00 92.44 75 ALA A O 1
ATOM 611 N N . ILE A 1 76 ? -13.000 -8.268 -17.470 1.00 91.31 76 ILE A N 1
ATOM 612 C CA . ILE A 1 76 ? -11.983 -7.593 -16.652 1.00 91.31 76 ILE A CA 1
ATOM 613 C C . ILE A 1 76 ? -12.018 -6.092 -16.931 1.00 91.31 76 ILE A C 1
ATOM 615 O O . ILE A 1 76 ? -11.839 -5.660 -18.068 1.00 91.31 76 ILE A O 1
ATOM 619 N N . ALA A 1 77 ? -12.211 -5.304 -15.878 1.00 92.94 77 ALA A N 1
ATOM 620 C CA . ALA A 1 77 ? -11.959 -3.872 -15.873 1.00 92.94 77 ALA A CA 1
ATOM 621 C C . ALA A 1 77 ? -10.555 -3.614 -15.314 1.00 92.94 77 ALA A C 1
ATOM 623 O O . ALA A 1 77 ? -10.152 -4.232 -14.328 1.00 92.94 77 ALA A O 1
ATOM 624 N N . MET A 1 78 ? -9.807 -2.703 -15.934 1.00 92.25 78 MET A N 1
ATOM 625 C CA . MET A 1 78 ? -8.477 -2.312 -15.470 1.00 92.25 78 MET A CA 1
ATOM 626 C C . MET A 1 78 ? -8.405 -0.807 -15.264 1.00 92.25 78 MET A C 1
ATOM 628 O O . MET A 1 78 ? -8.970 -0.048 -16.050 1.00 92.25 78 MET A O 1
ATOM 632 N N . ASP A 1 79 ? -7.666 -0.397 -14.241 1.00 92.88 79 ASP A N 1
ATOM 633 C CA . ASP A 1 79 ? -7.319 0.996 -13.992 1.00 92.88 79 ASP A CA 1
ATOM 634 C C . ASP A 1 79 ? -5.823 1.140 -13.688 1.00 92.88 79 ASP A C 1
ATOM 636 O O . ASP A 1 79 ? -5.183 0.226 -13.155 1.00 92.88 79 ASP A O 1
ATOM 640 N N . LYS A 1 80 ? -5.263 2.297 -14.045 1.00 90.75 80 LYS A N 1
ATOM 641 C CA . LYS A 1 80 ? -3.863 2.652 -13.804 1.00 90.75 80 LYS A CA 1
ATOM 642 C C . LYS A 1 80 ? -3.798 4.039 -13.187 1.00 90.75 80 LYS A C 1
ATOM 644 O O . LYS A 1 80 ? -4.230 5.014 -13.795 1.00 90.75 80 LYS A O 1
ATOM 649 N N . GLN A 1 81 ? -3.119 4.140 -12.050 1.00 90.62 81 GLN A N 1
ATOM 650 C CA . GLN A 1 81 ? -2.869 5.403 -11.373 1.00 90.62 81 GLN A CA 1
ATOM 651 C C . GLN A 1 81 ? -1.369 5.657 -11.206 1.00 90.62 81 GLN A C 1
ATOM 653 O O . GLN A 1 81 ? -0.615 4.782 -10.785 1.00 90.62 81 GLN A O 1
ATOM 658 N N . ASP A 1 82 ? -0.938 6.878 -11.522 1.00 90.94 82 ASP A N 1
ATOM 659 C CA . ASP A 1 82 ? 0.434 7.336 -11.319 1.00 90.94 82 ASP A CA 1
ATOM 660 C C . ASP A 1 82 ? 0.528 8.236 -10.080 1.00 90.94 82 ASP A C 1
ATOM 662 O O . ASP A 1 82 ? -0.109 9.286 -9.999 1.00 90.94 82 ASP A O 1
ATOM 666 N N . TYR A 1 83 ? 1.352 7.827 -9.119 1.00 85.75 83 TYR A N 1
ATOM 667 C CA . TYR A 1 83 ? 1.654 8.550 -7.890 1.00 85.75 83 TYR A CA 1
ATOM 668 C C . TYR A 1 83 ? 3.077 9.101 -7.957 1.00 85.75 83 TYR A C 1
ATOM 670 O O . TYR A 1 83 ? 4.049 8.349 -7.952 1.00 85.75 83 TYR A O 1
ATOM 678 N N . VAL A 1 84 ? 3.225 10.423 -7.978 1.00 86.94 84 VAL A N 1
ATOM 679 C CA . VAL A 1 84 ? 4.542 11.059 -7.859 1.00 86.94 84 VAL A CA 1
ATOM 680 C C . VAL A 1 84 ? 4.837 11.273 -6.382 1.00 86.94 84 VAL A C 1
ATOM 682 O O . VAL A 1 84 ? 4.202 12.098 -5.726 1.00 86.94 84 VAL A O 1
ATOM 685 N N . VAL A 1 85 ? 5.794 10.518 -5.849 1.00 82.19 85 VAL A N 1
ATOM 686 C CA . VAL A 1 85 ? 6.203 10.600 -4.446 1.00 82.19 85 VAL A CA 1
ATOM 687 C C . VAL A 1 85 ? 7.583 11.232 -4.325 1.00 82.19 85 VAL A C 1
ATOM 689 O O . VAL A 1 85 ? 8.495 10.951 -5.105 1.00 82.19 85 VAL A O 1
ATOM 692 N N . ASN A 1 86 ? 7.747 12.080 -3.312 1.00 79.69 86 ASN A N 1
ATOM 693 C CA . ASN A 1 86 ? 9.065 12.527 -2.880 1.00 79.69 86 ASN A CA 1
ATOM 694 C C . ASN A 1 86 ? 9.737 11.354 -2.162 1.00 79.69 86 ASN A C 1
ATOM 696 O O . ASN A 1 86 ? 9.479 11.121 -0.981 1.00 79.69 86 ASN A O 1
ATOM 700 N N . TRP A 1 87 ? 10.565 10.596 -2.875 1.00 70.94 87 TRP A N 1
ATOM 701 C CA . TRP A 1 87 ? 11.319 9.499 -2.288 1.00 70.94 87 TRP A CA 1
ATOM 702 C C . TRP A 1 87 ? 12.584 10.066 -1.652 1.00 70.94 87 TRP A C 1
ATOM 704 O O . TRP A 1 87 ? 13.472 10.588 -2.335 1.00 70.94 87 TRP A O 1
ATOM 714 N N . THR A 1 88 ? 12.631 10.031 -0.326 1.00 55.69 88 THR A N 1
ATOM 715 C CA . THR A 1 88 ? 13.741 10.577 0.450 1.00 55.69 88 THR A CA 1
ATOM 716 C C . THR A 1 88 ? 14.644 9.449 0.922 1.00 55.69 88 THR A C 1
ATOM 718 O O . THR A 1 88 ? 14.294 8.721 1.846 1.00 55.69 88 THR A O 1
ATOM 721 N N . ASP A 1 89 ? 15.826 9.353 0.323 1.00 61.25 89 ASP A N 1
ATOM 722 C CA . ASP A 1 89 ? 17.014 8.924 1.058 1.00 61.25 89 ASP A CA 1
ATOM 723 C C . ASP A 1 89 ? 17.546 10.164 1.802 1.00 61.25 89 ASP A C 1
ATOM 725 O O . ASP A 1 89 ? 17.417 11.288 1.301 1.00 61.25 89 ASP A O 1
ATOM 729 N N . SER A 1 90 ? 18.144 9.998 2.983 1.00 56.72 90 SER A N 1
ATOM 730 C CA . SER A 1 90 ? 18.785 11.107 3.707 1.00 56.72 90 SER A CA 1
ATOM 731 C C . SER A 1 90 ? 19.848 11.812 2.851 1.00 56.72 90 SER A C 1
ATOM 733 O O . SER A 1 90 ? 20.093 13.002 3.039 1.00 56.72 90 SER A O 1
ATOM 735 N N . HIS A 1 91 ? 20.399 11.109 1.856 1.00 57.53 91 HIS A N 1
ATOM 736 C CA . HIS A 1 91 ? 21.419 11.605 0.935 1.00 57.53 91 HIS A CA 1
ATOM 737 C C . HIS A 1 91 ? 20.879 12.084 -0.422 1.00 57.53 91 HIS A C 1
ATOM 739 O O . HIS A 1 91 ? 21.592 12.779 -1.145 1.00 57.53 91 HIS A O 1
ATOM 745 N N . SER A 1 92 ? 19.639 11.748 -0.807 1.00 58.81 92 SER A N 1
ATOM 746 C CA . SER A 1 92 ? 19.076 12.215 -2.082 1.00 58.81 92 SER A CA 1
ATOM 747 C C . SER A 1 92 ? 17.554 12.337 -2.049 1.00 58.81 92 SER A C 1
ATOM 749 O O . SER A 1 92 ? 16.841 11.385 -1.731 1.00 58.81 92 SER A O 1
ATOM 751 N N . LYS A 1 93 ? 17.053 13.518 -2.426 1.00 67.81 93 LYS A N 1
ATOM 752 C CA . LYS A 1 93 ? 15.625 13.783 -2.624 1.00 67.81 93 LYS A CA 1
ATOM 753 C C . LYS A 1 93 ? 15.315 13.661 -4.109 1.00 67.81 93 LYS A C 1
ATOM 755 O O . LYS A 1 93 ? 15.841 14.442 -4.902 1.00 67.81 93 LYS A O 1
ATOM 760 N N . LYS A 1 94 ? 14.493 12.685 -4.493 1.00 71.12 94 LYS A N 1
ATOM 761 C CA . LYS A 1 94 ? 14.070 12.498 -5.886 1.00 71.12 94 LYS A CA 1
ATOM 762 C C . LYS A 1 94 ? 12.565 12.312 -5.971 1.00 71.12 94 LYS A C 1
ATOM 764 O O . LYS A 1 94 ? 11.967 11.652 -5.127 1.00 71.12 94 LYS A O 1
ATOM 769 N N . ASN A 1 95 ? 11.980 12.854 -7.032 1.00 77.06 95 ASN A N 1
ATOM 770 C CA . ASN A 1 95 ? 10.608 12.539 -7.401 1.00 77.06 95 ASN A CA 1
ATOM 771 C C . ASN A 1 95 ? 10.610 11.184 -8.101 1.00 77.06 95 ASN A C 1
ATOM 773 O O . ASN A 1 95 ? 11.240 11.024 -9.146 1.00 77.06 95 ASN A O 1
ATOM 777 N N . VAL A 1 96 ? 9.937 10.213 -7.497 1.00 79.69 96 VAL A N 1
ATOM 778 C CA . VAL A 1 96 ? 9.783 8.862 -8.031 1.00 79.69 96 VAL A CA 1
ATOM 779 C C . VAL A 1 96 ? 8.321 8.671 -8.397 1.00 79.69 96 VAL A C 1
ATOM 781 O O . VAL A 1 96 ? 7.436 8.941 -7.588 1.00 79.69 96 VAL A O 1
ATOM 784 N N . GLN A 1 97 ? 8.066 8.223 -9.623 1.00 83.19 97 GLN A N 1
ATOM 785 C CA . GLN A 1 97 ? 6.727 7.844 -10.054 1.00 83.19 97 GLN A CA 1
ATOM 786 C C . GLN A 1 97 ? 6.477 6.377 -9.704 1.00 83.19 97 GLN A C 1
ATOM 788 O O . GLN A 1 97 ? 7.116 5.475 -10.252 1.00 83.19 97 GLN A O 1
ATOM 793 N N . LEU A 1 98 ? 5.530 6.157 -8.801 1.00 83.44 98 LEU A N 1
ATOM 794 C CA . LEU A 1 98 ? 4.956 4.856 -8.513 1.00 83.44 98 LEU A CA 1
ATOM 795 C C . LEU A 1 98 ? 3.696 4.685 -9.357 1.00 83.44 98 LEU A C 1
ATOM 797 O O . LEU A 1 98 ? 2.768 5.478 -9.257 1.00 83.44 98 LEU A O 1
ATOM 801 N N . THR A 1 99 ? 3.654 3.655 -10.185 1.00 85.69 99 THR A N 1
ATOM 802 C CA . THR A 1 99 ? 2.481 3.310 -10.985 1.00 85.69 99 THR A CA 1
ATOM 803 C C . THR A 1 99 ? 1.773 2.143 -10.320 1.00 85.69 99 THR A C 1
ATOM 805 O O . THR A 1 99 ? 2.347 1.060 -10.230 1.00 85.69 99 THR A O 1
ATOM 808 N N . GLY A 1 100 ? 0.541 2.365 -9.870 1.00 86.44 100 GLY A N 1
ATOM 809 C CA . GLY A 1 100 ? -0.381 1.313 -9.458 1.00 86.44 100 GLY A CA 1
ATOM 810 C C . GLY A 1 100 ? -1.235 0.868 -10.640 1.00 86.44 100 GLY A C 1
ATOM 811 O O . GLY A 1 100 ? -1.776 1.709 -11.354 1.00 86.44 100 GLY A O 1
ATOM 812 N N . VAL A 1 101 ? -1.350 -0.440 -10.849 1.00 88.88 101 VAL A N 1
ATOM 813 C CA . VAL A 1 101 ? -2.276 -1.044 -11.812 1.00 88.88 101 VAL A CA 1
ATOM 814 C C . VAL A 1 101 ? -3.173 -2.012 -11.065 1.00 88.88 101 VAL A C 1
ATOM 816 O O . VAL A 1 101 ? -2.682 -2.880 -10.337 1.00 88.88 101 VAL A O 1
ATOM 819 N N . THR A 1 102 ? -4.475 -1.871 -11.280 1.00 90.38 102 THR A N 1
ATOM 820 C CA . THR A 1 102 ? -5.495 -2.692 -10.635 1.00 90.38 102 THR A CA 1
ATOM 821 C C . THR A 1 102 ? -6.394 -3.311 -11.689 1.00 90.38 102 THR A C 1
ATOM 823 O O . THR A 1 102 ? -6.877 -2.629 -12.586 1.00 90.38 102 THR A O 1
ATOM 826 N N . SER A 1 103 ? -6.615 -4.616 -11.579 1.00 90.06 103 SER A N 1
ATOM 827 C CA . SER A 1 103 ? -7.521 -5.396 -12.420 1.00 90.06 103 SER A CA 1
ATOM 828 C C . SER A 1 103 ? -8.636 -5.973 -11.562 1.00 90.06 103 SER A C 1
ATOM 830 O O . SER A 1 103 ? -8.378 -6.546 -10.502 1.00 90.06 103 SER A O 1
ATOM 832 N N . VAL A 1 104 ? -9.872 -5.833 -12.023 1.00 90.62 104 VAL A N 1
ATOM 833 C CA . VAL A 1 104 ? -11.083 -6.197 -11.287 1.00 90.62 104 VAL A CA 1
ATOM 834 C C . VAL A 1 104 ? -12.015 -6.971 -12.211 1.00 90.62 104 VAL A C 1
ATOM 836 O O . VAL A 1 104 ? -12.169 -6.620 -13.378 1.00 90.62 104 VAL A O 1
ATOM 839 N N . GLU A 1 105 ? -12.651 -8.020 -11.700 1.00 89.50 105 GLU A N 1
ATOM 840 C CA . GLU A 1 105 ? -13.740 -8.696 -12.401 1.00 89.50 105 GLU A CA 1
ATOM 841 C C . GLU A 1 105 ? -15.003 -7.823 -12.359 1.00 89.50 105 GLU A C 1
ATOM 843 O O . GLU A 1 105 ? -15.448 -7.394 -11.294 1.00 89.50 105 GLU A O 1
ATOM 848 N N . ALA A 1 106 ? -15.558 -7.522 -13.530 1.00 89.00 106 ALA A N 1
ATOM 849 C CA . ALA A 1 106 ? -16.521 -6.442 -13.706 1.00 89.00 106 ALA A CA 1
ATOM 850 C C . ALA A 1 106 ? -17.888 -6.697 -13.046 1.00 89.00 106 ALA A C 1
ATOM 852 O O . ALA A 1 106 ? -18.534 -5.737 -12.629 1.00 89.00 106 ALA A O 1
ATOM 853 N N . ALA A 1 107 ? -18.345 -7.950 -12.946 1.00 85.81 107 ALA A N 1
ATOM 854 C CA . ALA A 1 107 ? -19.665 -8.272 -12.404 1.00 85.81 107 ALA A CA 1
ATOM 855 C C . ALA A 1 107 ? -19.677 -8.355 -10.868 1.00 85.81 107 ALA A C 1
ATOM 857 O O . ALA A 1 107 ? -20.593 -7.844 -10.227 1.00 85.81 107 ALA A O 1
ATOM 858 N N . SER A 1 108 ? -18.674 -8.995 -10.266 1.00 82.94 108 SER A N 1
ATOM 859 C CA . SER A 1 108 ? -18.553 -9.164 -8.812 1.00 82.94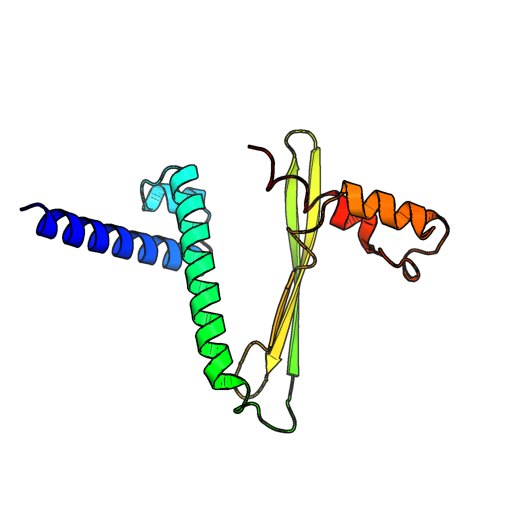 108 SER A CA 1
ATOM 860 C C . SER A 1 108 ? -17.803 -8.025 -8.126 1.00 82.94 108 SER A C 1
ATOM 862 O O . SER A 1 108 ? -17.892 -7.891 -6.906 1.00 82.94 108 SER A O 1
ATOM 864 N N . GLY A 1 109 ? -17.047 -7.219 -8.878 1.00 83.06 109 GLY A N 1
ATOM 865 C CA . GLY A 1 109 ? -16.147 -6.215 -8.314 1.00 83.06 109 GLY A CA 1
ATOM 866 C C . GLY A 1 109 ? -14.937 -6.828 -7.602 1.00 83.06 109 GLY A C 1
ATOM 867 O O . GLY A 1 109 ? -14.260 -6.144 -6.834 1.00 83.06 109 GLY A O 1
ATOM 868 N N . TYR A 1 110 ? -14.661 -8.117 -7.820 1.00 84.44 110 TYR A N 1
ATOM 869 C CA . TYR A 1 110 ? -13.541 -8.806 -7.196 1.00 84.44 110 TYR A CA 1
ATOM 870 C C . TYR A 1 110 ? -12.207 -8.347 -7.787 1.00 84.44 110 TYR A C 1
ATOM 872 O O . TYR A 1 110 ? -11.981 -8.450 -8.993 1.00 84.44 110 TYR A O 1
ATOM 880 N N . VAL A 1 111 ? -11.304 -7.860 -6.936 1.00 85.75 111 VAL A N 1
ATOM 881 C CA . VAL A 1 111 ? -9.965 -7.430 -7.356 1.00 85.75 111 VAL A CA 1
ATOM 882 C C . VAL A 1 111 ? -9.115 -8.664 -7.656 1.00 85.75 111 VAL A C 1
ATOM 884 O O . VAL A 1 111 ? -8.774 -9.421 -6.753 1.00 85.75 111 VAL A O 1
ATOM 887 N N . LEU A 1 112 ? -8.765 -8.852 -8.928 1.00 84.25 112 LEU A N 1
ATOM 888 C CA . LEU A 1 112 ? -7.928 -9.957 -9.401 1.00 84.25 112 LEU A CA 1
ATOM 889 C C . LEU A 1 112 ? -6.451 -9.709 -9.087 1.00 84.25 112 LEU A C 1
ATOM 891 O O . LEU A 1 112 ? -5.734 -10.622 -8.693 1.00 84.25 112 LEU A O 1
ATOM 895 N N . ALA A 1 113 ? -5.998 -8.469 -9.275 1.00 84.31 113 ALA A N 1
ATOM 896 C CA . ALA A 1 113 ? -4.639 -8.049 -8.970 1.00 84.31 113 ALA A CA 1
ATOM 897 C C . ALA A 1 113 ? -4.600 -6.540 -8.719 1.00 84.31 113 ALA A C 1
ATOM 899 O O . ALA A 1 113 ? -5.279 -5.777 -9.401 1.00 84.31 113 ALA A O 1
ATOM 900 N N . SER A 1 114 ? -3.780 -6.109 -7.763 1.00 83.75 114 SER A N 1
ATOM 901 C CA . SER A 1 114 ? -3.459 -4.702 -7.518 1.00 83.75 114 SER A CA 1
ATOM 902 C C . SER A 1 114 ? -1.977 -4.614 -7.190 1.00 83.75 114 SER A C 1
ATOM 904 O O . SER A 1 114 ? -1.558 -4.999 -6.099 1.00 83.75 114 SER A O 1
ATOM 906 N N . SER A 1 115 ? -1.176 -4.133 -8.135 1.00 82.50 115 SER A N 1
ATOM 907 C CA . SER A 1 115 ? 0.281 -4.088 -8.006 1.00 82.50 115 SER A CA 1
ATOM 908 C C . SER A 1 115 ? 0.812 -2.688 -8.258 1.00 82.50 115 SER A C 1
ATOM 910 O O . SER A 1 115 ? 0.361 -2.006 -9.177 1.00 82.50 115 SER A O 1
ATOM 912 N N . VAL A 1 116 ? 1.814 -2.292 -7.480 1.00 82.19 116 VAL A N 1
ATOM 913 C CA . VAL A 1 116 ? 2.632 -1.109 -7.756 1.00 82.19 116 VAL A CA 1
ATOM 914 C C . VAL A 1 116 ? 3.929 -1.569 -8.414 1.00 82.19 116 VAL A C 1
ATOM 916 O O . VAL A 1 116 ? 4.404 -2.667 -8.137 1.00 82.19 116 VAL A O 1
ATOM 919 N N . ASN A 1 117 ? 4.526 -0.741 -9.267 1.00 81.25 117 ASN A N 1
ATOM 920 C CA . ASN A 1 117 ? 5.841 -0.959 -9.887 1.00 81.25 117 ASN A CA 1
ATOM 921 C C . ASN A 1 117 ? 7.030 -0.899 -8.890 1.00 81.25 117 ASN A C 1
ATOM 923 O O . ASN A 1 117 ? 8.084 -0.337 -9.195 1.00 81.25 117 ASN A O 1
ATOM 927 N N . TYR A 1 118 ? 6.860 -1.472 -7.700 1.00 77.25 118 TYR A N 1
ATOM 928 C CA . TYR A 1 118 ? 7.851 -1.575 -6.642 1.00 77.25 118 TYR A CA 1
ATOM 929 C C . TYR A 1 118 ? 7.873 -2.988 -6.061 1.00 77.25 118 TYR A C 1
ATOM 931 O O . TYR A 1 118 ? 6.842 -3.499 -5.631 1.00 77.25 118 TYR A O 1
ATOM 939 N N . ASP A 1 119 ? 9.072 -3.559 -5.968 1.00 76.12 119 ASP A N 1
ATOM 940 C CA . ASP A 1 119 ? 9.339 -4.781 -5.220 1.00 76.12 119 ASP A CA 1
ATOM 941 C C . ASP A 1 119 ? 10.252 -4.500 -4.004 1.00 76.12 119 ASP A C 1
ATOM 943 O O . ASP A 1 119 ? 11.416 -4.143 -4.196 1.00 76.12 119 ASP A O 1
ATOM 947 N N . PRO A 1 120 ? 9.779 -4.658 -2.752 1.00 73.44 120 PRO A N 1
ATOM 948 C CA . PRO A 1 120 ? 10.606 -4.463 -1.559 1.00 73.44 120 PRO A CA 1
ATOM 949 C C . PRO A 1 120 ? 11.607 -5.600 -1.289 1.00 73.44 120 PRO A C 1
ATOM 951 O O . PRO A 1 120 ? 12.427 -5.466 -0.384 1.00 73.44 120 PRO A O 1
ATOM 954 N N . THR A 1 121 ? 11.530 -6.726 -2.004 1.00 75.19 121 THR A N 1
ATOM 955 C CA . THR A 1 121 ? 12.321 -7.939 -1.723 1.00 75.19 121 THR A CA 1
ATOM 956 C C . THR A 1 121 ? 13.651 -7.993 -2.466 1.00 75.19 121 THR A C 1
ATOM 958 O O . THR A 1 121 ? 14.562 -8.703 -2.048 1.00 75.19 121 THR A O 1
ATOM 961 N N . ILE A 1 122 ? 13.779 -7.237 -3.553 1.00 73.75 122 ILE A N 1
ATOM 962 C CA . ILE A 1 122 ? 14.949 -7.271 -4.430 1.00 73.75 122 ILE A CA 1
ATOM 963 C C . ILE A 1 122 ? 15.932 -6.186 -4.006 1.00 73.75 122 ILE A C 1
ATOM 965 O O . ILE A 1 122 ? 15.519 -5.066 -3.774 1.00 73.75 122 ILE A O 1
ATOM 969 N N . SER A 1 123 ? 17.239 -6.446 -3.953 1.00 73.94 123 SER A N 1
ATOM 970 C CA . SER A 1 123 ? 18.216 -5.380 -3.692 1.00 73.94 123 SER A CA 1
ATOM 971 C C . SER A 1 123 ? 18.573 -4.602 -4.962 1.00 73.94 123 SER A C 1
ATOM 973 O O . SER A 1 123 ? 18.828 -5.170 -6.023 1.00 73.94 123 SER A O 1
ATOM 975 N N . LYS A 1 124 ? 18.728 -3.280 -4.830 1.00 68.56 124 LYS A N 1
ATOM 976 C CA . LYS A 1 124 ? 19.300 -2.414 -5.875 1.00 68.56 124 LYS A CA 1
ATOM 977 C C . LYS A 1 124 ? 20.616 -2.963 -6.430 1.00 68.56 124 LYS A C 1
ATOM 979 O O . LYS A 1 124 ? 20.828 -2.949 -7.641 1.00 68.56 124 LYS A O 1
ATOM 984 N N . GLY A 1 125 ? 21.526 -3.349 -5.533 1.00 73.06 125 GLY A N 1
ATOM 985 C CA . GLY A 1 125 ? 22.871 -3.783 -5.910 1.00 73.06 125 GLY A CA 1
ATOM 986 C C . GLY A 1 125 ? 22.821 -5.033 -6.781 1.00 73.06 125 GLY A C 1
ATOM 987 O O . GLY A 1 125 ? 23.507 -5.106 -7.795 1.00 73.06 125 GLY A O 1
ATOM 988 N N . GLU A 1 126 ? 21.924 -5.956 -6.436 1.00 79.12 126 GLU A N 1
ATOM 989 C CA . GLU A 1 126 ? 21.691 -7.187 -7.190 1.00 79.12 126 GLU A CA 1
ATOM 990 C C . GLU A 1 126 ? 21.116 -6.907 -8.581 1.00 79.12 126 GLU A C 1
ATOM 992 O O . GLU A 1 126 ? 21.555 -7.515 -9.554 1.00 79.12 126 GLU A O 1
ATOM 997 N N . VAL A 1 127 ? 20.180 -5.957 -8.703 1.00 78.06 127 VAL A N 1
ATOM 998 C CA . VAL A 1 127 ? 19.602 -5.576 -10.006 1.00 78.06 127 VAL A CA 1
ATOM 999 C C . VAL A 1 127 ? 20.653 -4.951 -10.914 1.00 78.06 127 VAL A C 1
ATOM 1001 O O . VAL A 1 127 ? 20.713 -5.283 -12.093 1.00 78.06 127 VAL A O 1
ATOM 1004 N N . ILE A 1 128 ? 21.496 -4.061 -10.381 1.00 76.44 128 ILE A N 1
ATOM 1005 C CA . ILE A 1 128 ? 22.557 -3.419 -11.168 1.00 76.44 128 ILE A CA 1
ATOM 1006 C C . ILE A 1 128 ? 23.587 -4.455 -11.629 1.00 76.44 128 ILE A C 1
ATOM 1008 O O . ILE A 1 128 ? 23.980 -4.430 -12.794 1.00 76.44 128 ILE A O 1
ATOM 1012 N N . ALA A 1 129 ? 23.998 -5.366 -10.742 1.00 82.31 129 ALA A N 1
ATOM 1013 C CA . ALA A 1 129 ? 24.944 -6.426 -11.079 1.00 82.31 129 ALA A CA 1
ATOM 1014 C C . ALA A 1 129 ? 24.393 -7.331 -12.193 1.00 82.31 129 ALA A C 1
ATOM 1016 O O . ALA A 1 129 ? 25.033 -7.482 -13.233 1.00 82.31 129 ALA A O 1
ATOM 1017 N N . ARG A 1 130 ? 23.157 -7.823 -12.036 1.00 81.50 130 ARG A N 1
ATOM 1018 C CA . ARG A 1 130 ? 22.483 -8.660 -13.041 1.00 81.50 130 ARG A CA 1
ATOM 1019 C C . ARG A 1 130 ? 22.273 -7.945 -14.372 1.00 81.50 130 ARG A C 1
ATOM 1021 O O . ARG A 1 130 ? 22.473 -8.542 -15.423 1.00 81.50 130 ARG A O 1
ATOM 1028 N N . ALA A 1 131 ? 21.905 -6.665 -14.354 1.00 81.38 131 ALA A N 1
ATOM 1029 C CA . ALA A 1 131 ? 21.771 -5.880 -15.580 1.00 81.38 131 ALA A CA 1
ATOM 1030 C C . ALA A 1 131 ? 23.115 -5.722 -16.318 1.00 81.38 131 ALA A C 1
ATOM 1032 O O . ALA A 1 131 ? 23.143 -5.694 -17.549 1.00 81.38 131 ALA A O 1
ATOM 1033 N N . GLY A 1 132 ? 24.227 -5.644 -15.577 1.00 82.62 132 GLY A N 1
ATOM 1034 C CA . GLY A 1 132 ? 25.578 -5.668 -16.136 1.00 82.62 132 GLY A CA 1
ATOM 1035 C C . GLY A 1 132 ? 25.927 -7.012 -16.779 1.00 82.62 132 GLY A C 1
ATOM 1036 O O . GLY A 1 132 ? 26.412 -7.028 -17.907 1.00 82.62 132 GLY A O 1
ATOM 1037 N N . GLU A 1 133 ? 25.624 -8.124 -16.103 1.00 85.25 133 GLU A N 1
ATOM 1038 C CA . GLU A 1 133 ? 25.852 -9.491 -16.607 1.00 85.25 133 GLU A CA 1
ATOM 1039 C C . GLU A 1 133 ? 25.071 -9.784 -17.896 1.00 85.25 133 GLU A C 1
ATOM 1041 O O . GLU A 1 133 ? 25.604 -10.390 -18.822 1.00 85.25 133 GLU A O 1
ATOM 1046 N N . VAL A 1 134 ? 23.820 -9.322 -17.973 1.00 83.44 134 VAL A N 1
ATOM 1047 C CA . VAL A 1 134 ? 22.932 -9.522 -19.134 1.00 83.44 134 VAL A CA 1
ATOM 1048 C C . VAL A 1 134 ? 23.257 -8.557 -20.286 1.00 83.44 134 VAL A C 1
ATOM 1050 O O . VAL A 1 134 ? 22.805 -8.751 -21.411 1.00 83.44 134 VAL A O 1
ATOM 1053 N N . GLY A 1 135 ? 24.076 -7.527 -20.046 1.00 82.06 135 GLY A N 1
ATOM 1054 C CA . GLY A 1 135 ? 24.442 -6.547 -21.069 1.00 82.06 135 GLY A CA 1
ATOM 1055 C C . GLY A 1 135 ? 23.325 -5.552 -21.399 1.00 82.06 135 GLY A C 1
ATOM 1056 O O . GLY A 1 135 ? 23.354 -4.928 -22.460 1.00 82.06 135 GLY A O 1
ATOM 1057 N N . ASP A 1 136 ? 22.370 -5.339 -20.487 1.00 79.38 136 ASP A N 1
ATOM 1058 C CA . ASP A 1 136 ? 21.231 -4.425 -20.682 1.00 79.38 136 ASP A CA 1
ATOM 1059 C C . ASP A 1 136 ? 21.677 -2.986 -20.999 1.00 79.38 136 ASP A C 1
ATOM 1061 O O . ASP A 1 136 ? 20.970 -2.231 -21.669 1.00 79.38 136 ASP A O 1
ATOM 1065 N N . LEU A 1 137 ? 22.873 -2.595 -20.548 1.00 73.31 137 LEU A N 1
ATOM 1066 C CA . LEU A 1 137 ? 23.464 -1.283 -20.824 1.00 73.31 137 LEU A CA 1
ATOM 1067 C C . LEU A 1 137 ? 23.759 -1.053 -22.313 1.00 73.31 137 LEU A C 1
ATOM 1069 O O . LEU A 1 137 ? 23.793 0.099 -22.742 1.00 73.31 137 LEU A O 1
ATOM 1073 N N . ASN A 1 138 ? 23.924 -2.127 -23.087 1.00 80.38 138 ASN A N 1
ATOM 1074 C CA . ASN A 1 138 ? 24.241 -2.083 -24.514 1.00 80.38 138 ASN A CA 1
ATOM 1075 C C . ASN A 1 138 ? 22.994 -2.163 -25.407 1.00 80.38 138 ASN A C 1
ATOM 1077 O O . ASN A 1 138 ? 23.122 -2.140 -26.628 1.00 80.38 138 ASN A O 1
ATOM 1081 N N . THR A 1 139 ? 21.800 -2.262 -24.813 1.00 77.25 139 THR A N 1
ATOM 1082 C CA . THR A 1 139 ? 20.541 -2.450 -25.542 1.00 77.25 139 THR A CA 1
ATOM 1083 C C . THR A 1 139 ? 19.607 -1.255 -25.334 1.00 77.25 139 THR A C 1
ATOM 1085 O O . THR A 1 139 ? 19.634 -0.583 -24.289 1.00 77.25 139 THR A O 1
ATOM 1088 N N . ASP A 1 140 ? 18.760 -0.993 -26.331 1.00 74.75 140 ASP A N 1
ATOM 1089 C CA . ASP A 1 140 ? 17.696 0.005 -26.252 1.00 74.75 140 ASP A CA 1
ATOM 1090 C C . ASP A 1 140 ? 16.773 -0.254 -25.061 1.00 74.75 140 ASP A C 1
ATOM 1092 O O . ASP A 1 140 ? 16.505 -1.394 -24.687 1.00 74.75 140 ASP A O 1
ATOM 1096 N N . GLY A 1 141 ? 16.261 0.822 -24.457 1.00 68.81 141 GLY A N 1
ATOM 1097 C CA . GLY A 1 141 ? 15.524 0.752 -23.191 1.00 68.81 141 GLY A CA 1
ATOM 1098 C C . GLY A 1 141 ? 14.312 -0.187 -23.200 1.00 68.81 141 GLY A C 1
ATOM 1099 O O . GLY A 1 141 ? 14.008 -0.779 -22.169 1.00 68.81 141 GLY A O 1
ATOM 1100 N N . CYS A 1 142 ? 13.651 -0.353 -24.349 1.00 71.94 142 CYS A N 1
ATOM 1101 C CA . CYS A 1 142 ? 12.507 -1.253 -24.524 1.00 71.94 142 CYS A CA 1
ATOM 1102 C C . CYS A 1 142 ? 12.886 -2.737 -24.651 1.00 71.94 142 CYS A C 1
ATOM 1104 O O . CYS A 1 142 ? 12.017 -3.590 -24.503 1.00 71.94 142 CYS A O 1
ATOM 1106 N N . LEU A 1 143 ? 14.157 -3.042 -24.914 1.00 74.00 143 LEU A N 1
ATOM 1107 C CA . LEU A 1 143 ? 14.676 -4.398 -25.105 1.00 74.00 143 LEU A CA 1
ATOM 1108 C C . LEU A 1 143 ? 15.465 -4.905 -23.889 1.00 74.00 143 LEU A C 1
ATOM 1110 O O . LEU A 1 143 ? 15.985 -6.017 -23.908 1.00 74.00 143 LEU A O 1
ATOM 1114 N N . ARG A 1 144 ? 15.574 -4.092 -22.833 1.00 75.81 144 ARG A N 1
ATOM 1115 C CA . ARG A 1 144 ? 16.258 -4.470 -21.594 1.00 75.81 144 ARG A CA 1
ATOM 1116 C C . ARG A 1 144 ? 15.426 -5.463 -20.805 1.00 75.81 144 ARG A C 1
ATOM 1118 O O . ARG A 1 144 ? 14.236 -5.237 -20.583 1.00 75.81 144 ARG A O 1
ATOM 1125 N N . THR A 1 145 ? 16.087 -6.489 -20.282 1.00 71.06 145 THR A N 1
ATOM 1126 C CA . THR A 1 145 ? 15.472 -7.441 -19.346 1.00 71.06 145 THR A CA 1
ATOM 1127 C C . THR A 1 145 ? 15.056 -6.716 -18.066 1.00 71.06 145 THR A C 1
ATOM 1129 O O . THR A 1 145 ? 13.954 -6.897 -17.552 1.00 71.06 145 THR A O 1
ATOM 1132 N N . PHE A 1 146 ? 15.901 -5.795 -17.606 1.00 68.25 146 PHE A N 1
ATOM 1133 C CA . PHE A 1 146 ? 15.604 -4.845 -16.550 1.00 68.25 146 PHE A CA 1
ATOM 1134 C C . PHE A 1 146 ? 15.329 -3.466 -17.172 1.00 68.25 146 PHE A C 1
ATOM 1136 O O . PHE A 1 146 ? 16.111 -2.523 -17.047 1.00 68.25 146 PHE A O 1
ATOM 1143 N N . ALA A 1 147 ? 14.170 -3.301 -17.818 1.00 53.50 147 ALA A N 1
ATOM 1144 C CA . ALA A 1 147 ? 13.718 -2.006 -18.362 1.00 53.50 147 ALA A CA 1
ATOM 1145 C C . ALA A 1 147 ? 13.759 -0.860 -17.321 1.00 53.50 147 ALA A C 1
ATOM 1147 O O . ALA A 1 147 ? 13.928 0.316 -17.652 1.00 53.50 147 ALA A O 1
ATOM 1148 N N . TYR A 1 148 ? 13.686 -1.218 -16.036 1.00 52.09 148 TYR A N 1
ATOM 1149 C CA . TYR A 1 148 ? 13.562 -0.321 -14.896 1.00 52.09 148 TYR A CA 1
ATOM 1150 C C . TYR A 1 148 ? 14.785 -0.286 -13.970 1.00 52.09 148 TYR A C 1
ATOM 1152 O O . TYR A 1 148 ? 14.626 0.000 -12.782 1.00 52.09 148 TYR A O 1
ATOM 1160 N N . VAL A 1 149 ? 16.018 -0.470 -14.468 1.00 44.94 149 VAL A N 1
ATOM 1161 C CA . VAL A 1 149 ? 17.228 -0.217 -13.642 1.00 44.94 149 VAL A CA 1
ATOM 1162 C C . VAL A 1 149 ? 17.213 1.197 -13.031 1.00 44.94 149 VAL A C 1
ATOM 1164 O O . VAL A 1 149 ? 17.834 1.402 -11.997 1.00 44.94 149 VAL A O 1
ATOM 1167 N N . ARG A 1 150 ? 16.448 2.165 -13.573 1.00 38.88 150 ARG A N 1
ATOM 1168 C CA . ARG A 1 150 ? 16.234 3.503 -12.972 1.00 38.88 150 ARG A CA 1
ATOM 1169 C C . ARG A 1 150 ? 15.152 3.607 -11.880 1.00 38.88 150 ARG A C 1
ATOM 1171 O O . ARG A 1 150 ? 15.210 4.561 -11.110 1.00 38.88 150 ARG A O 1
ATOM 1178 N N . LEU A 1 151 ? 14.196 2.678 -11.793 1.00 34.94 151 LEU A N 1
ATOM 1179 C CA . LEU A 1 151 ? 13.183 2.659 -10.722 1.00 34.94 151 LEU A CA 1
ATOM 1180 C C . LEU A 1 151 ? 13.574 1.666 -9.614 1.00 34.94 151 LEU A C 1
ATOM 1182 O O . LEU A 1 151 ? 13.577 2.036 -8.445 1.00 34.94 151 LEU A O 1
ATOM 1186 N N . LEU A 1 152 ? 14.096 0.484 -9.957 1.00 33.09 152 LEU A N 1
ATOM 1187 C CA . LEU A 1 152 ? 14.685 -0.463 -8.992 1.00 33.09 152 LEU A CA 1
ATOM 1188 C C . LEU A 1 152 ? 15.996 0.042 -8.352 1.00 33.09 152 LEU A C 1
ATOM 1190 O O . LEU A 1 152 ? 16.462 -0.514 -7.361 1.00 33.09 152 LEU A O 1
ATOM 1194 N N . THR A 1 153 ? 16.580 1.138 -8.853 1.00 37.69 153 THR A N 1
ATOM 1195 C CA . THR A 1 153 ? 17.730 1.792 -8.204 1.00 37.69 153 THR A CA 1
ATOM 1196 C C . THR A 1 153 ? 17.383 2.506 -6.902 1.00 37.69 153 THR A C 1
ATOM 1198 O O . THR A 1 153 ? 18.316 2.965 -6.242 1.00 37.69 153 THR A O 1
ATOM 1201 N N . TYR A 1 154 ? 16.111 2.665 -6.525 1.00 39.44 154 TYR A N 1
ATOM 1202 C CA . TYR A 1 154 ? 15.787 3.525 -5.379 1.00 39.44 154 TYR A CA 1
ATOM 1203 C C . TYR A 1 154 ? 14.685 3.029 -4.463 1.00 39.44 154 TYR A C 1
ATOM 1205 O O . TYR A 1 154 ? 14.684 3.426 -3.299 1.00 39.44 154 TYR A O 1
ATOM 1213 N N . VAL A 1 155 ? 13.793 2.155 -4.925 1.00 35.47 155 VAL A N 1
ATOM 1214 C CA . VAL A 1 155 ? 12.691 1.750 -4.055 1.00 35.47 155 VAL A CA 1
ATOM 1215 C C . VAL A 1 155 ? 13.140 0.710 -3.008 1.00 35.47 155 VAL A C 1
ATOM 1217 O O . VAL A 1 155 ? 12.653 0.721 -1.887 1.00 35.47 155 VAL A O 1
ATOM 1220 N N . CYS A 1 156 ? 14.176 -0.086 -3.284 1.00 29.28 156 CYS A N 1
ATOM 1221 C CA . CYS A 1 156 ? 14.576 -1.209 -2.427 1.00 29.28 156 CYS A CA 1
ATOM 1222 C C . CYS A 1 156 ? 15.597 -0.921 -1.311 1.00 29.28 156 CYS A C 1
ATOM 1224 O O . CYS A 1 156 ? 15.936 -1.819 -0.546 1.00 29.28 156 CYS A O 1
ATOM 1226 N N . THR A 1 157 ? 16.173 0.279 -1.219 1.00 33.78 157 THR A N 1
ATOM 1227 C CA . THR A 1 157 ? 17.391 0.454 -0.400 1.00 33.78 157 THR A CA 1
ATOM 1228 C C . THR A 1 157 ? 17.150 0.641 1.105 1.00 33.78 157 THR A C 1
ATOM 1230 O O . THR A 1 157 ? 18.120 0.600 1.849 1.00 33.78 157 THR A O 1
ATOM 1233 N N . ILE A 1 158 ? 15.925 0.799 1.626 1.00 35.91 158 ILE A N 1
ATOM 1234 C CA . ILE A 1 158 ? 15.767 1.098 3.070 1.00 35.91 158 ILE A CA 1
ATOM 1235 C C . ILE A 1 158 ? 14.560 0.397 3.714 1.00 35.91 158 ILE A C 1
ATOM 1237 O O . ILE A 1 158 ? 13.681 1.033 4.286 1.00 35.91 158 ILE A O 1
ATOM 1241 N N . LEU A 1 159 ? 14.537 -0.936 3.670 1.00 29.23 159 LEU A N 1
ATOM 1242 C CA . LEU A 1 159 ? 13.848 -1.735 4.702 1.00 29.23 159 LEU A CA 1
ATOM 1243 C C . LEU A 1 159 ? 14.800 -2.640 5.506 1.00 29.23 159 LEU A C 1
ATOM 1245 O O . LEU A 1 159 ? 14.358 -3.304 6.437 1.00 29.23 159 LEU A O 1
ATOM 1249 N N . TYR A 1 160 ? 16.107 -2.616 5.217 1.00 27.78 160 TYR A N 1
ATOM 1250 C CA . TYR A 1 160 ? 17.112 -3.460 5.876 1.00 27.78 160 TYR A CA 1
ATOM 1251 C C . TYR A 1 160 ? 18.372 -2.683 6.287 1.00 27.78 160 TYR A C 1
ATOM 1253 O O . TYR A 1 160 ? 19.491 -3.073 5.977 1.00 27.78 160 TYR A O 1
ATOM 1261 N N . ILE A 1 161 ? 18.197 -1.569 7.002 1.00 25.42 161 ILE A N 1
ATOM 1262 C CA . ILE A 1 161 ? 19.259 -1.020 7.857 1.00 25.42 161 ILE A CA 1
ATOM 1263 C C . ILE A 1 161 ? 18.614 -0.661 9.200 1.00 25.42 161 ILE A C 1
ATOM 1265 O O . ILE A 1 161 ? 18.080 0.434 9.382 1.00 25.42 161 ILE A O 1
ATOM 1269 N N . GLN A 1 162 ? 18.597 -1.643 10.105 1.00 30.48 162 GLN A N 1
ATOM 1270 C CA . GLN A 1 162 ? 18.808 -1.387 11.530 1.00 30.48 162 GLN A CA 1
ATOM 1271 C C . GLN A 1 162 ? 20.298 -1.531 11.812 1.00 30.48 162 GLN A C 1
ATOM 1273 O O . GLN A 1 162 ? 20.908 -2.429 11.189 1.00 30.48 162 GLN A O 1
#

Radius of gyration: 20.83 Å; Cα contacts (8 Å, |Δi|>4): 147; chains: 1; bounding box: 46×36×65 Å

pLDDT: mean 76.51, std 17.61, range [25.42, 95.31]

Nearest PDB structures (foldseek):
  8p0w-assembly1_G  TM=2.396E-01  e=9.210E-02  Homo sapiens
  8p0w-assembly1_B  TM=2.666E-01  e=2.329E-01  Homo sapiens
  8p0w-assembly1_C  TM=2.336E-01  e=3.173E-01  Homo sapiens
  7akz-assembly1_A  TM=3.084E-01  e=7.088E-01  Pseudomonas aeruginosa PAO1
  8f2r-assembly1_D  TM=3.130E-01  e=2.158E+00  Homo sapiens

Foldseek 3Di:
DVVVVVVVVVVVVVVLLVVLVVCVVVVHDVVVNCVVSVDDPVRSVVSVVVVVVVVVVVVVVVCVVPVVPADPPFDKDKDKDWDFDQQDDVVDTDTAIKIWMWIAGDPVRHTPDIDIPDDQPDALVNLVVVQVVVVQVVDDLVPGPCNPNVRNNGRHDPPPDD